Protein AF-E1ZIZ9-F1 (afdb_monomer_lite)

Foldseek 3Di:
DVLLLVLLVVVLVCQVVVHDDDPVVSCVNSVDDPVVNVVSSLVVCVVVVSQRQCALQNVCVVLVNNVCSVLLVVLLVQLLVQVLVPDDPVCSVVDDSSQCLLSLLSSVLSCVVVVRDDDPCVSCVSSVHDPVSNVVSNVSSCVRPCVSRVDPPPPPPPDDD

Organism: Chlorella variabilis (NCBI:txid554065)

InterPro domains:
  IPR008721 ORC6, first cyclin-like domain [PF05460] (2-51)
  IPR020529 Origin recognition complex, subunit 6, metazoa/plant [PTHR13394] (1-159)
  IPR054113 ORC6, second cyclin-like domain [PF21913] (55-143)

pLDDT: mean 77.36, std 12.75, range [34.03, 90.5]

Structure (mmCIF, N/CA/C/O backbone):
data_AF-E1ZIZ9-F1
#
_entry.id   AF-E1ZIZ9-F1
#
loop_
_atom_site.group_PDB
_atom_site.id
_atom_site.type_symbol
_atom_site.label_atom_id
_atom_site.label_alt_id
_atom_site.label_comp_id
_atom_site.label_asym_id
_atom_site.label_entity_id
_atom_site.label_seq_id
_atom_site.pdbx_PDB_ins_code
_atom_site.Cartn_x
_atom_site.Cartn_y
_atom_site.Cartn_z
_atom_site.occupancy
_atom_site.B_iso_or_equiv
_atom_site.auth_seq_id
_atom_site.auth_comp_id
_atom_site.auth_asym_id
_atom_site.auth_atom_id
_atom_site.pdbx_PDB_model_num
ATOM 1 N N . GLY A 1 1 ? -5.693 9.399 27.394 1.00 54.47 1 GLY A N 1
ATOM 2 C CA . GLY A 1 1 ? -5.709 8.454 26.255 1.00 54.47 1 GLY A CA 1
ATOM 3 C C . GLY A 1 1 ? -5.065 7.109 26.563 1.00 54.47 1 GLY A C 1
ATOM 4 O O . GLY A 1 1 ? -4.632 6.443 25.634 1.00 54.47 1 GLY A O 1
ATOM 5 N N . GLU A 1 2 ? -4.985 6.683 27.828 1.00 65.19 2 GLU A N 1
ATOM 6 C CA . GLU A 1 2 ? -4.395 5.383 28.194 1.00 65.19 2 GLU A CA 1
ATOM 7 C C . GLU A 1 2 ? -5.375 4.218 28.026 1.00 65.19 2 GLU A C 1
ATOM 9 O O . GLU A 1 2 ? -4.971 3.155 27.567 1.00 65.19 2 GLU A O 1
ATOM 14 N N . LEU A 1 3 ? -6.670 4.458 28.266 1.00 71.25 3 LEU A N 1
ATOM 15 C CA . LEU A 1 3 ? -7.740 3.452 28.199 1.00 71.25 3 LEU A CA 1
ATOM 16 C C . LEU A 1 3 ? -7.805 2.705 26.854 1.00 71.25 3 LEU A C 1
ATOM 18 O O . LEU A 1 3 ? -8.070 1.510 26.811 1.00 71.25 3 LEU A O 1
ATOM 22 N N . CYS A 1 4 ? -7.490 3.384 25.748 1.00 82.06 4 CYS A N 1
ATOM 23 C CA . CYS A 1 4 ? -7.562 2.794 24.412 1.00 82.06 4 CYS A CA 1
ATOM 24 C C . CYS A 1 4 ? -6.291 2.060 23.959 1.00 82.06 4 CYS A C 1
ATOM 26 O O . CYS A 1 4 ? -6.342 1.329 22.970 1.00 82.06 4 CYS A O 1
ATOM 28 N N . LYS A 1 5 ? -5.161 2.219 24.668 1.00 84.19 5 LYS A N 1
ATOM 29 C CA . LYS A 1 5 ? -3.885 1.603 24.266 1.00 84.19 5 LYS A CA 1
ATOM 30 C C . LYS A 1 5 ? -3.943 0.081 24.368 1.00 84.19 5 LYS A C 1
ATOM 32 O O . LYS A 1 5 ? -3.478 -0.587 23.457 1.00 84.19 5 LYS A O 1
ATOM 37 N N . GLY A 1 6 ? -4.562 -0.460 25.422 1.00 88.25 6 GLY A N 1
ATOM 38 C CA . GLY A 1 6 ? -4.722 -1.909 25.595 1.00 88.25 6 GLY A CA 1
ATOM 39 C C . GLY A 1 6 ? -5.535 -2.544 24.465 1.00 88.25 6 GLY A C 1
ATOM 40 O O . GLY A 1 6 ? -5.074 -3.482 23.820 1.00 88.25 6 GLY A O 1
ATOM 41 N N . ALA A 1 7 ? -6.698 -1.963 24.156 1.00 89.38 7 ALA A N 1
ATOM 42 C CA . ALA A 1 7 ? -7.553 -2.411 23.057 1.00 89.38 7 ALA A CA 1
ATOM 43 C C . ALA A 1 7 ? -6.867 -2.274 21.684 1.00 89.38 7 ALA A C 1
ATOM 45 O O . ALA A 1 7 ? -6.987 -3.159 20.841 1.00 89.38 7 ALA A O 1
ATOM 46 N N . ALA A 1 8 ? -6.121 -1.190 21.452 1.00 87.88 8 ALA A N 1
ATOM 47 C CA . ALA A 1 8 ? -5.348 -1.012 20.224 1.00 87.88 8 ALA A CA 1
ATOM 48 C C . ALA A 1 8 ? -4.202 -2.033 20.107 1.00 87.88 8 ALA A C 1
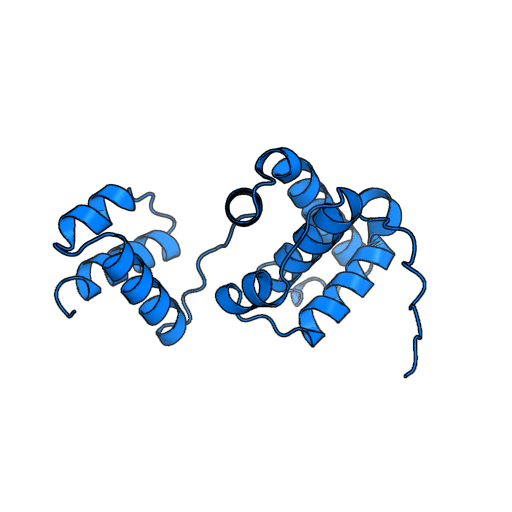ATOM 50 O O . ALA A 1 8 ? -4.032 -2.631 19.050 1.00 87.88 8 ALA A O 1
ATOM 51 N N . CYS A 1 9 ? -3.443 -2.287 21.177 1.00 89.75 9 CYS A N 1
ATOM 52 C CA . CYS A 1 9 ? -2.379 -3.295 21.180 1.00 89.75 9 CYS A CA 1
ATOM 53 C C . CYS A 1 9 ? -2.922 -4.709 20.934 1.00 89.75 9 CYS A C 1
ATOM 55 O O . CYS A 1 9 ? -2.321 -5.457 20.167 1.00 89.75 9 CYS A O 1
ATOM 57 N N . MET A 1 10 ? -4.064 -5.060 21.534 1.00 90.50 10 MET A N 1
ATOM 58 C CA . MET A 1 10 ? -4.737 -6.338 21.285 1.00 90.50 10 MET A CA 1
ATOM 59 C C . MET A 1 10 ? -5.120 -6.484 19.809 1.00 90.50 10 MET A C 1
ATOM 61 O O . MET A 1 10 ? -4.799 -7.497 19.195 1.00 90.50 10 MET A O 1
ATOM 65 N N . GLU A 1 11 ? -5.750 -5.463 19.217 1.00 87.44 11 GLU A N 1
ATOM 66 C CA . GLU A 1 11 ? -6.104 -5.491 17.795 1.00 87.44 11 GLU A CA 1
ATOM 67 C C . GLU A 1 11 ? -4.858 -5.647 16.910 1.00 87.44 11 GLU A C 1
ATOM 69 O O . GLU A 1 11 ? -4.853 -6.462 15.990 1.00 87.44 11 GLU A O 1
ATOM 74 N N . LEU A 1 12 ? -3.775 -4.922 17.205 1.00 86.56 12 LEU A N 1
ATOM 75 C CA . LEU A 1 12 ? -2.513 -5.045 16.470 1.00 86.56 12 LEU A CA 1
ATOM 76 C C . LEU A 1 12 ? -1.878 -6.434 16.607 1.00 86.56 12 LEU A C 1
ATOM 78 O O . LEU A 1 12 ? -1.337 -6.956 15.629 1.00 86.56 12 LEU A O 1
ATOM 82 N N . ALA A 1 13 ? -1.983 -7.060 17.779 1.00 87.88 13 ALA A N 1
ATOM 83 C CA . ALA A 1 13 ? -1.555 -8.438 17.979 1.00 87.88 13 ALA A CA 1
ATOM 84 C C . ALA A 1 13 ? -2.398 -9.407 17.135 1.00 87.88 13 ALA A C 1
ATOM 86 O O . ALA A 1 13 ? -1.831 -10.213 16.400 1.00 87.88 13 ALA A O 1
ATOM 87 N N . CYS A 1 14 ? -3.731 -9.278 17.146 1.00 85.94 14 CYS A N 1
ATOM 88 C CA . CYS A 1 14 ? -4.624 -10.080 16.302 1.00 85.94 14 CYS A CA 1
ATOM 89 C C . CYS A 1 14 ? -4.284 -9.930 14.813 1.00 85.94 14 CYS A C 1
ATOM 91 O O . CYS A 1 14 ? -4.155 -10.930 14.109 1.00 85.94 14 CYS A O 1
ATOM 93 N N . MET A 1 15 ? -4.046 -8.699 14.349 1.00 80.25 15 MET A N 1
ATOM 94 C CA . MET A 1 15 ? -3.624 -8.425 12.971 1.00 80.25 15 MET A CA 1
ATOM 95 C C . MET A 1 15 ? -2.300 -9.114 12.615 1.00 80.25 15 MET A C 1
ATOM 97 O O . MET A 1 15 ? -2.157 -9.637 11.510 1.00 80.25 15 MET A O 1
ATOM 101 N N . THR A 1 16 ? -1.341 -9.128 13.541 1.00 77.56 16 THR A N 1
ATOM 102 C CA . THR A 1 16 ? -0.022 -9.748 13.338 1.00 77.56 16 THR A CA 1
ATOM 103 C C . THR A 1 16 ? -0.116 -11.275 13.324 1.00 77.56 16 THR A C 1
ATOM 105 O O . THR A 1 16 ? 0.547 -11.930 12.525 1.00 77.56 16 THR A O 1
ATOM 108 N N . LEU A 1 17 ? -0.993 -11.837 14.159 1.00 80.56 17 LEU A N 1
ATOM 109 C CA . LEU A 1 17 ? -1.259 -13.273 14.270 1.00 80.56 17 LEU A CA 1
ATOM 110 C C . LEU A 1 17 ? -2.247 -13.799 13.211 1.00 80.56 17 LEU A C 1
ATOM 112 O O . LEU A 1 17 ? -2.500 -14.998 13.157 1.00 80.56 17 LEU A O 1
ATOM 116 N N . GLY A 1 18 ? -2.813 -12.926 12.371 1.00 72.81 18 GLY A N 1
ATOM 117 C CA . GLY A 1 18 ? -3.796 -13.305 11.350 1.00 72.81 18 GLY A CA 1
ATOM 118 C C . GLY A 1 18 ? -5.163 -13.711 11.912 1.00 72.81 18 GLY A C 1
ATOM 119 O O . GLY A 1 18 ? -5.930 -14.382 11.226 1.00 72.81 18 GLY A O 1
ATOM 120 N N . VAL A 1 19 ? -5.475 -13.309 13.145 1.00 81.38 19 VAL A N 1
ATOM 121 C CA . VAL A 1 19 ? -6.757 -13.574 13.802 1.00 81.38 19 VAL A CA 1
ATOM 122 C C . VAL A 1 19 ? -7.754 -12.489 13.406 1.00 81.38 19 VAL A C 1
ATOM 124 O O . VAL A 1 19 ? -7.486 -11.297 13.568 1.00 81.38 19 VAL A O 1
ATOM 127 N N . ALA A 1 20 ? -8.912 -12.899 12.889 1.00 75.62 20 ALA A N 1
ATOM 128 C CA . ALA A 1 20 ? -9.985 -11.974 12.548 1.00 75.62 20 ALA A CA 1
ATOM 129 C C . ALA A 1 20 ? -10.542 -11.312 13.816 1.00 75.62 20 ALA A C 1
ATOM 131 O O . ALA A 1 20 ? -10.896 -11.995 14.776 1.00 75.62 20 ALA A O 1
ATOM 132 N N . VAL A 1 21 ? -10.636 -9.982 13.807 1.00 83.06 21 VAL A N 1
ATOM 133 C CA . VAL A 1 21 ? -11.215 -9.204 14.905 1.00 83.06 21 VAL A CA 1
ATOM 134 C C . VAL A 1 21 ? -12.106 -8.104 14.334 1.00 83.06 21 VAL A C 1
ATOM 136 O O . VAL A 1 21 ? -11.784 -7.506 13.305 1.00 83.06 21 VAL A O 1
ATOM 139 N N . ASP A 1 22 ? -13.237 -7.845 14.986 1.00 84.69 22 ASP A N 1
ATOM 140 C CA . ASP A 1 22 ? -14.136 -6.758 14.605 1.00 84.69 22 ASP A CA 1
ATOM 141 C C . ASP A 1 22 ? -13.602 -5.429 15.157 1.00 84.69 22 ASP A C 1
ATOM 143 O O . ASP A 1 22 ? -13.783 -5.093 16.330 1.00 84.69 22 ASP A O 1
ATOM 147 N N . ALA A 1 23 ? -12.938 -4.663 14.292 1.00 79.38 23 ALA A N 1
ATOM 148 C CA . ALA A 1 23 ? -12.342 -3.376 14.637 1.00 79.38 23 ALA A CA 1
ATOM 149 C C . ALA A 1 23 ? -13.355 -2.370 15.220 1.00 79.38 23 ALA A C 1
ATOM 151 O O . ALA A 1 23 ? -12.987 -1.556 16.068 1.00 79.38 23 ALA A O 1
ATOM 152 N N . ALA A 1 24 ? -14.627 -2.420 14.804 1.00 80.19 24 ALA A N 1
ATOM 153 C CA . ALA A 1 24 ? -15.659 -1.516 15.306 1.00 80.19 24 ALA A CA 1
ATOM 154 C C . ALA A 1 24 ? -16.069 -1.888 16.737 1.00 80.19 24 ALA A C 1
ATOM 156 O O . ALA A 1 24 ? -16.228 -1.012 17.591 1.00 80.19 24 ALA A O 1
ATOM 157 N N . GLN A 1 25 ? -16.169 -3.187 17.034 1.00 86.12 25 GLN A N 1
ATOM 158 C CA . GLN A 1 25 ? -16.409 -3.652 18.400 1.00 86.12 25 GLN A CA 1
ATOM 159 C C . GLN A 1 25 ? -15.225 -3.357 19.322 1.00 86.12 25 GLN A C 1
ATOM 161 O O . GLN A 1 25 ? -15.431 -2.851 20.424 1.00 86.12 25 GLN A O 1
ATOM 166 N N . VAL A 1 26 ? -13.987 -3.591 18.876 1.00 85.94 26 VAL A N 1
ATOM 167 C CA . VAL A 1 26 ? -12.796 -3.287 19.688 1.00 85.94 26 VAL A CA 1
ATOM 168 C C . VAL A 1 26 ? -12.688 -1.783 19.964 1.00 85.94 26 VAL A C 1
ATOM 170 O O . VAL A 1 26 ? -12.436 -1.380 21.103 1.00 85.94 26 VAL A O 1
ATOM 173 N N . ALA A 1 27 ? -12.955 -0.939 18.961 1.00 85.06 27 ALA A N 1
ATOM 174 C CA . ALA A 1 27 ? -13.027 0.507 19.149 1.00 85.06 27 ALA A CA 1
ATOM 175 C C . ALA A 1 27 ? -14.115 0.889 20.166 1.00 85.06 27 ALA A C 1
ATOM 177 O O . ALA A 1 27 ? -13.864 1.702 21.054 1.00 85.06 27 ALA A O 1
ATOM 178 N N . ARG A 1 28 ? -15.291 0.255 20.114 1.00 86.88 28 ARG A N 1
ATOM 179 C CA . ARG A 1 28 ? -16.371 0.478 21.086 1.00 86.88 28 ARG A CA 1
ATOM 180 C C . ARG A 1 28 ? -15.981 0.055 22.510 1.00 86.88 28 ARG A C 1
ATOM 182 O O . ARG A 1 28 ? -16.289 0.780 23.453 1.00 86.88 28 ARG A O 1
ATOM 189 N N . PHE A 1 29 ? -15.266 -1.059 22.679 1.00 85.19 29 PHE A N 1
ATOM 190 C CA . PHE A 1 29 ? -14.785 -1.521 23.991 1.00 85.19 29 PHE A CA 1
ATOM 191 C C . PHE A 1 29 ? -13.653 -0.669 24.571 1.00 85.19 29 PHE A C 1
ATOM 193 O O . PHE A 1 29 ? -13.430 -0.681 25.777 1.00 85.19 29 PHE A O 1
ATOM 200 N N . SER A 1 30 ? -12.961 0.111 23.739 1.00 86.44 30 SER A N 1
ATOM 201 C CA . SER A 1 30 ? -11.888 1.004 24.187 1.00 86.44 30 SER A CA 1
ATOM 202 C C . SER A 1 30 ? -12.371 2.215 25.002 1.00 86.44 30 SER A C 1
ATOM 204 O O . SER A 1 30 ? -11.550 2.930 25.582 1.00 86.44 30 SER A O 1
ATOM 206 N N . GLY A 1 31 ? -13.686 2.473 25.022 1.00 84.50 31 GLY A N 1
ATOM 207 C CA . GLY A 1 31 ? -14.300 3.572 25.772 1.00 84.50 31 GLY A CA 1
ATOM 208 C C . GLY A 1 31 ? -13.988 4.970 25.226 1.00 84.50 31 GLY A C 1
ATOM 209 O O . GLY A 1 31 ? -14.295 5.963 25.882 1.00 84.50 31 GLY A O 1
ATOM 210 N N . VAL A 1 32 ? -13.375 5.073 24.042 1.00 86.81 32 VAL A N 1
ATOM 211 C CA . VAL A 1 32 ? -13.091 6.349 23.371 1.00 86.81 32 VAL A CA 1
ATOM 212 C C . VAL A 1 32 ? -13.801 6.424 22.022 1.00 86.81 32 VAL A C 1
ATOM 214 O O . VAL A 1 32 ? -14.133 5.408 21.419 1.00 86.81 32 VAL A O 1
ATOM 217 N N . GLY A 1 33 ? -14.017 7.640 21.514 1.00 84.50 33 GLY A N 1
ATOM 218 C CA . GLY A 1 33 ? -14.581 7.824 20.175 1.00 84.50 33 GLY A CA 1
ATOM 219 C C . GLY A 1 33 ? -13.687 7.222 19.083 1.00 84.50 33 GLY A C 1
ATOM 220 O O . GLY A 1 33 ? -12.458 7.277 19.182 1.00 84.50 33 GLY A O 1
ATOM 221 N N . GLU A 1 34 ? -14.290 6.714 18.003 1.00 82.38 34 GLU A N 1
ATOM 222 C CA . GLU A 1 34 ? -13.586 6.019 16.909 1.00 82.38 34 GLU A CA 1
ATOM 223 C C . GLU A 1 34 ? -12.387 6.794 16.355 1.00 82.38 34 GLU A C 1
ATOM 225 O O . GLU A 1 34 ? -11.343 6.217 16.051 1.00 82.38 34 GLU A O 1
ATOM 230 N N . ARG A 1 35 ? -12.513 8.121 16.233 1.00 81.00 35 ARG A N 1
ATOM 231 C CA . ARG A 1 35 ? -11.432 8.981 15.738 1.00 81.00 35 ARG A CA 1
ATOM 232 C C . ARG A 1 35 ? -10.227 8.982 16.680 1.00 81.00 35 ARG A C 1
ATOM 234 O O . ARG A 1 35 ? -9.090 8.934 16.218 1.00 81.00 35 ARG A O 1
ATOM 241 N N . VAL A 1 36 ? -10.468 9.012 17.990 1.00 86.31 36 VAL A N 1
ATOM 242 C CA . VAL A 1 36 ? -9.413 8.958 19.013 1.00 86.31 36 VAL A CA 1
ATOM 243 C C . VAL A 1 36 ? -8.759 7.579 19.011 1.00 86.31 36 VAL A C 1
ATOM 245 O O . VAL A 1 36 ? -7.533 7.492 19.012 1.00 86.31 36 VAL A O 1
ATOM 248 N N . TYR A 1 37 ? -9.567 6.518 18.919 1.00 88.00 37 TYR A N 1
ATOM 249 C CA . TYR A 1 37 ? -9.085 5.142 18.819 1.00 88.00 37 TYR A CA 1
ATOM 250 C C . TYR A 1 37 ? -8.176 4.943 17.600 1.00 88.00 37 TYR A C 1
ATOM 252 O O . TYR A 1 37 ? -7.042 4.482 17.731 1.00 88.00 37 TYR A O 1
ATOM 260 N N . ARG A 1 38 ? -8.633 5.373 16.416 1.00 83.06 38 ARG A N 1
ATOM 261 C CA . ARG A 1 38 ? -7.883 5.265 15.158 1.00 83.06 38 ARG A CA 1
ATOM 262 C C . ARG A 1 38 ? -6.542 5.993 15.227 1.00 83.06 38 ARG A C 1
ATOM 264 O O . ARG A 1 38 ? -5.532 5.437 14.809 1.00 83.06 38 ARG A O 1
ATOM 271 N N . ASN A 1 39 ? -6.520 7.200 15.792 1.00 83.94 39 ASN A N 1
ATOM 272 C CA . ASN A 1 39 ? -5.288 7.973 15.949 1.00 83.94 39 ASN A CA 1
ATOM 273 C C . ASN A 1 39 ? -4.308 7.300 16.925 1.00 83.94 39 ASN A C 1
ATOM 275 O O . ASN A 1 39 ? -3.115 7.226 16.638 1.00 83.94 39 ASN A O 1
ATOM 279 N N . ALA A 1 40 ? -4.801 6.776 18.053 1.00 86.19 40 ALA A N 1
ATOM 280 C CA . ALA A 1 40 ? -3.975 6.064 19.028 1.00 86.19 40 ALA A CA 1
ATOM 281 C C . ALA A 1 40 ? -3.392 4.766 18.448 1.00 86.19 40 ALA A C 1
ATOM 283 O O . ALA A 1 40 ? -2.198 4.508 18.595 1.00 86.19 40 ALA A O 1
ATOM 284 N N . LYS A 1 41 ? -4.207 3.986 17.730 1.00 85.12 41 LYS A N 1
ATOM 285 C CA . LYS A 1 41 ? -3.769 2.780 17.018 1.00 85.12 41 LYS A CA 1
ATOM 286 C C . LYS A 1 41 ? -2.719 3.102 15.956 1.00 85.12 41 LYS A C 1
ATOM 288 O O . LYS A 1 41 ? -1.693 2.435 15.922 1.00 85.12 41 LYS A O 1
ATOM 293 N N . ALA A 1 42 ? -2.930 4.134 15.138 1.00 80.88 42 ALA A N 1
ATOM 294 C CA . ALA A 1 42 ? -1.963 4.554 14.122 1.00 80.88 42 ALA A CA 1
ATOM 295 C C . ALA A 1 42 ? -0.626 5.001 14.743 1.00 80.88 42 ALA A C 1
ATOM 297 O O . ALA A 1 42 ? 0.444 4.653 14.243 1.00 80.88 42 ALA A O 1
ATOM 298 N N . ALA A 1 43 ? -0.670 5.719 15.871 1.00 83.06 43 ALA A N 1
ATOM 299 C CA . ALA A 1 43 ? 0.533 6.079 16.617 1.00 83.06 43 ALA A CA 1
ATOM 300 C C . ALA A 1 43 ? 1.267 4.835 17.147 1.00 83.06 43 ALA A C 1
ATOM 302 O O . ALA A 1 43 ? 2.480 4.730 16.985 1.00 83.06 43 ALA A O 1
ATOM 303 N N . LEU A 1 44 ? 0.539 3.868 17.716 1.00 86.56 44 LEU A N 1
ATOM 304 C CA . LEU A 1 44 ? 1.109 2.602 18.189 1.00 86.56 44 LEU A CA 1
ATOM 305 C C . LEU A 1 44 ? 1.689 1.765 17.044 1.00 86.56 44 LEU A C 1
ATOM 307 O O . LEU A 1 44 ? 2.783 1.238 17.191 1.00 86.56 44 LEU A O 1
ATOM 311 N N . GLN A 1 45 ? 1.026 1.699 15.889 1.00 81.88 45 GLN A N 1
ATOM 312 C CA . GLN A 1 45 ? 1.557 1.050 14.685 1.00 81.88 45 GLN A CA 1
ATOM 313 C C . GLN A 1 45 ? 2.897 1.643 14.269 1.00 81.88 45 GLN A C 1
ATOM 315 O O . GLN A 1 45 ? 3.845 0.906 14.012 1.00 81.88 45 GLN A O 1
ATOM 320 N N . LYS A 1 46 ? 2.987 2.977 14.254 1.00 78.25 46 LYS A N 1
ATOM 321 C CA . LYS A 1 46 ? 4.214 3.686 13.893 1.00 78.25 46 LYS A CA 1
ATOM 322 C C . LYS A 1 46 ? 5.337 3.439 14.902 1.00 78.25 46 LYS A C 1
ATOM 324 O O . LYS A 1 46 ? 6.461 3.184 14.491 1.00 78.25 46 LYS A O 1
ATOM 329 N N . VAL A 1 47 ? 5.036 3.495 16.203 1.00 82.81 47 VAL A N 1
ATOM 330 C CA . VAL A 1 47 ? 6.025 3.272 17.276 1.00 82.81 47 VAL A CA 1
ATOM 331 C C . VAL A 1 47 ? 6.502 1.820 17.314 1.00 82.81 47 VAL A C 1
ATOM 333 O O . VAL A 1 47 ? 7.688 1.574 17.493 1.00 82.81 47 VAL A O 1
ATOM 336 N N . LEU A 1 48 ? 5.594 0.862 17.129 1.00 83.19 48 LEU A N 1
ATOM 337 C CA . LEU A 1 48 ? 5.895 -0.570 17.191 1.00 83.19 48 LEU A CA 1
ATOM 338 C C . LEU A 1 48 ? 6.422 -1.135 15.862 1.00 83.19 48 LEU A C 1
ATOM 340 O O . LEU A 1 48 ? 6.759 -2.313 15.797 1.00 83.19 48 LEU A O 1
ATOM 344 N N . GLY A 1 49 ? 6.438 -0.342 14.785 1.00 73.25 49 GLY A N 1
ATOM 345 C CA . GLY A 1 49 ? 6.762 -0.829 13.440 1.00 73.25 49 GLY A CA 1
ATOM 346 C C . GLY A 1 49 ? 5.760 -1.861 12.901 1.00 73.25 49 GLY A C 1
ATOM 347 O O . GLY A 1 49 ? 6.057 -2.567 11.938 1.00 73.25 49 GLY A O 1
ATOM 348 N N . VAL A 1 50 ? 4.569 -1.960 13.504 1.00 74.56 50 VAL A N 1
ATOM 349 C CA . VAL A 1 50 ? 3.512 -2.881 13.074 1.00 74.56 50 VAL A CA 1
ATOM 350 C C . VAL A 1 50 ? 2.819 -2.261 11.872 1.00 74.56 50 VAL A C 1
ATOM 352 O O . VAL A 1 50 ? 1.875 -1.476 11.992 1.00 74.56 50 VAL A O 1
ATOM 355 N N . THR A 1 51 ? 3.306 -2.607 10.686 1.00 61.44 51 THR A N 1
ATOM 356 C CA . THR A 1 51 ? 2.654 -2.235 9.435 1.00 61.44 51 THR A CA 1
ATOM 357 C C . THR A 1 51 ? 1.388 -3.068 9.286 1.00 61.44 51 THR A C 1
ATOM 359 O O . THR A 1 51 ? 1.412 -4.290 9.136 1.00 61.44 51 THR A O 1
ATOM 362 N N . SER A 1 52 ? 0.235 -2.402 9.361 1.00 60.78 52 SER A N 1
ATOM 363 C CA . SER A 1 52 ? -0.999 -3.017 8.885 1.00 60.78 52 SER A CA 1
ATOM 364 C C . SER A 1 52 ? -0.804 -3.351 7.412 1.00 60.78 52 SER A C 1
ATOM 366 O O . SER A 1 52 ? -0.286 -2.530 6.655 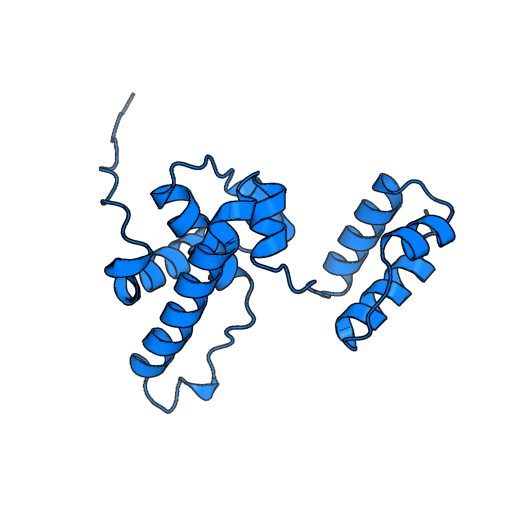1.00 60.78 52 SER A O 1
ATOM 368 N N . LYS A 1 53 ? -1.176 -4.566 6.999 1.00 59.75 53 LYS A N 1
ATOM 369 C CA . LYS A 1 53 ? -1.189 -4.936 5.582 1.00 59.75 53 LYS A CA 1
ATOM 370 C C . LYS A 1 53 ? -2.254 -4.083 4.898 1.00 59.75 53 LYS A C 1
ATOM 372 O O . LYS A 1 53 ? -3.388 -4.526 4.769 1.00 59.75 53 LYS A O 1
ATOM 377 N N . THR A 1 54 ? -1.907 -2.857 4.506 1.00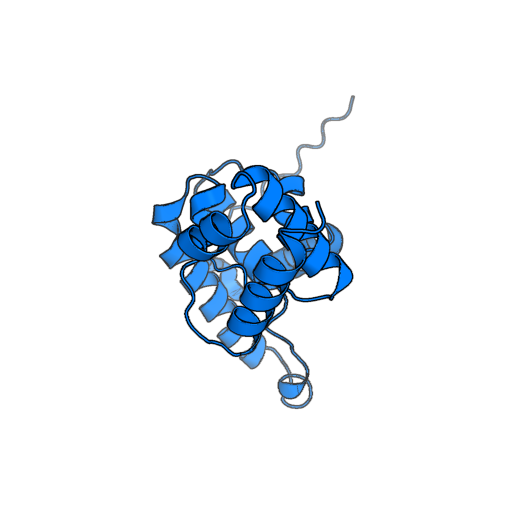 67.38 54 THR A N 1
ATOM 378 C CA . THR A 1 54 ? -2.789 -2.004 3.718 1.00 67.38 54 THR A CA 1
ATOM 379 C C . THR A 1 54 ? -3.136 -2.784 2.466 1.00 67.38 54 THR A C 1
ATOM 381 O O . THR A 1 54 ? -2.259 -3.211 1.717 1.00 67.38 54 THR A O 1
ATOM 384 N N . THR A 1 55 ? -4.418 -3.050 2.277 1.00 75.19 55 THR A N 1
ATOM 385 C CA . THR A 1 55 ? -4.894 -3.806 1.125 1.00 75.19 55 THR A CA 1
ATOM 386 C C . THR A 1 55 ? -5.169 -2.864 -0.042 1.00 75.19 55 THR A C 1
ATOM 388 O O . THR A 1 55 ? -5.474 -1.683 0.136 1.00 75.19 55 THR A O 1
ATOM 391 N N . ALA A 1 56 ? -5.125 -3.390 -1.271 1.00 79.75 56 ALA A N 1
ATOM 392 C CA . ALA A 1 56 ? -5.555 -2.638 -2.455 1.00 79.75 56 ALA A CA 1
ATOM 393 C C . ALA A 1 56 ? -6.970 -2.060 -2.283 1.00 79.75 56 ALA A C 1
ATOM 395 O O . ALA A 1 56 ? -7.250 -0.963 -2.760 1.00 79.75 56 ALA A O 1
ATOM 396 N N . ARG A 1 57 ? -7.838 -2.780 -1.559 1.00 77.00 57 ARG A N 1
ATOM 397 C CA . ARG A 1 57 ? -9.211 -2.373 -1.263 1.00 77.00 57 ARG A CA 1
ATOM 398 C C . ARG A 1 57 ? -9.269 -1.125 -0.401 1.00 77.00 57 ARG A C 1
ATOM 400 O O . ARG A 1 57 ? -9.999 -0.206 -0.746 1.00 77.00 57 ARG A O 1
ATOM 407 N N . GLU A 1 58 ? -8.507 -1.080 0.687 1.00 77.19 58 GLU A N 1
ATOM 408 C CA . GLU A 1 58 ? -8.497 0.070 1.596 1.00 77.19 58 GLU A CA 1
ATOM 409 C C . GLU A 1 58 ? -8.022 1.334 0.890 1.00 77.19 58 GLU A C 1
ATOM 411 O O . GLU A 1 58 ? -8.685 2.361 1.006 1.00 77.19 58 GLU A O 1
ATOM 416 N N . LEU A 1 59 ? -6.958 1.249 0.083 1.00 81.19 59 LEU A N 1
ATOM 417 C CA . LEU A 1 59 ? -6.523 2.381 -0.741 1.00 81.19 59 LEU A CA 1
ATOM 418 C C . LEU A 1 59 ? -7.622 2.801 -1.719 1.00 81.19 59 LEU A C 1
ATOM 420 O O . LEU A 1 59 ? -7.967 3.976 -1.809 1.00 81.19 59 LEU A O 1
ATOM 424 N N . CYS A 1 60 ? -8.237 1.845 -2.413 1.00 81.69 60 CYS A N 1
ATOM 425 C CA . CYS A 1 60 ? -9.303 2.165 -3.353 1.00 81.69 60 CYS A CA 1
ATOM 426 C C . CYS A 1 60 ? -10.520 2.805 -2.667 1.00 81.69 60 CYS A C 1
ATOM 428 O O . CYS A 1 60 ? -11.109 3.727 -3.216 1.00 81.69 60 CYS A O 1
ATOM 430 N N . VAL A 1 61 ? -10.889 2.382 -1.458 1.00 81.94 61 VAL A N 1
ATOM 431 C CA . VAL A 1 61 ? -11.981 3.004 -0.693 1.00 81.94 61 VAL A CA 1
ATOM 432 C C . VAL A 1 61 ? -11.594 4.407 -0.217 1.00 81.94 61 VAL A C 1
ATOM 434 O O . VAL A 1 61 ? -12.380 5.335 -0.386 1.00 81.94 61 VAL A O 1
ATOM 437 N N . GLN A 1 62 ? -10.380 4.591 0.312 1.00 78.81 62 GLN A N 1
ATOM 438 C CA . GLN A 1 62 ? -9.894 5.886 0.808 1.00 78.81 62 GLN A CA 1
ATOM 439 C C . GLN A 1 62 ? -9.868 6.974 -0.271 1.00 78.81 62 GLN A C 1
ATOM 441 O O . GLN A 1 62 ? -10.155 8.133 0.017 1.00 78.81 62 GLN A O 1
ATOM 446 N N . PHE A 1 63 ? -9.552 6.598 -1.509 1.00 81.00 63 PHE A N 1
ATOM 447 C CA . PHE A 1 63 ? -9.493 7.511 -2.652 1.00 81.00 63 PHE A CA 1
ATOM 448 C C . PHE A 1 63 ? -10.768 7.495 -3.515 1.00 81.00 63 PHE A C 1
ATOM 450 O O . PHE A 1 63 ? -10.780 8.073 -4.600 1.00 81.00 63 PHE A O 1
ATOM 457 N N . GLY A 1 64 ? -11.845 6.840 -3.061 1.00 77.88 64 GLY A N 1
ATOM 458 C CA . GLY A 1 64 ? -13.139 6.839 -3.755 1.00 77.88 64 GLY A CA 1
ATOM 459 C C . GLY A 1 64 ? -13.171 6.044 -5.068 1.00 77.88 64 GLY A C 1
ATOM 460 O O . GLY A 1 64 ? -14.034 6.270 -5.909 1.00 77.88 64 GLY A O 1
ATOM 461 N N . CYS A 1 65 ? -12.247 5.104 -5.262 1.00 81.31 65 CYS A N 1
ATOM 462 C CA . CYS A 1 65 ? -12.085 4.288 -6.465 1.00 81.31 65 CYS A CA 1
ATOM 463 C C . CYS A 1 65 ? -12.210 2.773 -6.206 1.00 81.31 65 CYS A C 1
ATOM 465 O O . CYS A 1 65 ? -11.541 1.965 -6.852 1.00 81.31 65 CYS A O 1
ATOM 467 N N . ALA A 1 66 ? -13.102 2.368 -5.292 1.00 79.50 66 ALA A N 1
ATOM 468 C CA . ALA A 1 66 ? -13.343 0.967 -4.915 1.00 79.50 66 ALA A CA 1
ATOM 469 C C . ALA A 1 66 ? -13.556 0.021 -6.119 1.00 79.50 66 ALA A C 1
ATOM 471 O O . ALA A 1 66 ? -13.062 -1.102 -6.110 1.00 79.50 66 ALA A O 1
ATOM 472 N N . GLY A 1 67 ? -14.203 0.489 -7.194 1.00 78.88 67 GLY A N 1
ATOM 473 C CA . GLY A 1 67 ? -14.425 -0.289 -8.422 1.00 78.88 67 GLY A CA 1
ATOM 474 C C . GLY A 1 67 ? -13.168 -0.584 -9.258 1.00 78.88 67 GLY A C 1
ATOM 475 O O . GLY A 1 67 ? -13.246 -1.291 -10.260 1.00 78.88 67 GLY A O 1
ATOM 476 N N . HIS A 1 68 ? -12.002 -0.047 -8.892 1.00 81.62 68 HIS A N 1
ATOM 477 C CA . HIS A 1 68 ? -10.729 -0.272 -9.594 1.00 81.62 68 HIS A CA 1
ATOM 478 C C . HIS A 1 68 ? -9.772 -1.189 -8.833 1.00 81.62 68 HIS A C 1
ATOM 480 O O . HIS A 1 68 ? -8.694 -1.514 -9.331 1.00 81.62 68 HIS A O 1
ATOM 486 N N . GLU A 1 69 ? -10.186 -1.671 -7.667 1.00 83.75 69 GLU A N 1
ATOM 487 C CA . GLU A 1 69 ? -9.444 -2.628 -6.857 1.00 83.75 69 GLU A CA 1
ATOM 488 C C . GLU A 1 69 ? -9.011 -3.895 -7.636 1.00 83.75 69 GLU A C 1
ATOM 490 O O . GLU A 1 69 ? -7.840 -4.277 -7.510 1.00 83.75 69 GLU A O 1
ATOM 495 N N . PRO A 1 70 ? -9.843 -4.515 -8.506 1.00 84.00 70 PRO A N 1
ATOM 496 C CA . PRO A 1 70 ? -9.406 -5.651 -9.320 1.00 84.00 70 PRO A CA 1
ATOM 497 C C . PRO A 1 70 ? -8.245 -5.302 -10.258 1.00 84.00 70 PRO A C 1
ATOM 499 O O . PRO A 1 70 ? -7.321 -6.097 -10.418 1.00 84.00 70 PRO A O 1
ATOM 502 N N . ALA A 1 71 ? -8.250 -4.094 -10.831 1.00 85.44 71 ALA A N 1
ATOM 503 C CA . ALA A 1 71 ? -7.188 -3.632 -11.721 1.00 85.44 71 ALA A CA 1
ATOM 504 C C . ALA A 1 71 ? -5.877 -3.385 -10.960 1.00 85.44 71 ALA A C 1
ATOM 506 O O . ALA A 1 71 ? -4.809 -3.750 -11.446 1.00 85.44 71 ALA A O 1
ATOM 507 N N . VAL A 1 72 ? -5.952 -2.827 -9.746 1.00 86.56 72 VAL A N 1
ATOM 508 C CA . VAL A 1 72 ? -4.783 -2.636 -8.871 1.00 86.56 72 VAL A CA 1
ATOM 509 C C . VAL A 1 72 ? -4.177 -3.980 -8.471 1.00 86.56 72 VAL A C 1
ATOM 511 O O . VAL A 1 72 ? -2.961 -4.156 -8.547 1.00 86.56 72 VAL A O 1
ATOM 514 N N . ARG A 1 73 ? -5.011 -4.958 -8.098 1.00 86.12 73 ARG A N 1
ATOM 515 C CA . ARG A 1 73 ? -4.540 -6.314 -7.789 1.00 86.12 73 ARG A CA 1
ATOM 516 C C . ARG A 1 73 ? -3.920 -7.011 -8.990 1.00 86.12 73 ARG A C 1
ATOM 518 O O . ARG A 1 73 ? -2.865 -7.617 -8.832 1.00 86.12 73 ARG A O 1
ATOM 525 N N . ALA A 1 74 ? -4.542 -6.914 -10.164 1.00 85.81 74 ALA A N 1
ATOM 526 C CA . ALA A 1 74 ? -4.011 -7.503 -11.388 1.00 85.81 74 ALA A CA 1
ATOM 527 C C . ALA A 1 74 ? -2.644 -6.903 -11.752 1.00 85.81 74 ALA A C 1
ATOM 529 O O . ALA A 1 74 ? -1.707 -7.648 -12.026 1.00 85.81 74 ALA A O 1
ATOM 530 N N . ALA A 1 75 ? -2.499 -5.575 -11.668 1.00 86.62 75 ALA A N 1
ATOM 531 C CA . ALA A 1 75 ? -1.227 -4.892 -11.898 1.00 86.62 75 ALA A CA 1
ATOM 532 C C . ALA A 1 75 ? -0.143 -5.342 -10.905 1.00 86.62 75 ALA A C 1
ATOM 534 O O . ALA A 1 75 ? 0.975 -5.651 -11.309 1.00 86.62 75 ALA A O 1
ATOM 535 N N . LEU A 1 76 ? -0.479 -5.440 -9.615 1.00 86.81 76 LEU A N 1
ATOM 536 C CA . LEU A 1 76 ? 0.462 -5.893 -8.593 1.00 86.81 76 LEU A CA 1
ATOM 537 C C . LEU A 1 76 ? 0.864 -7.365 -8.784 1.00 86.81 76 LEU A C 1
ATOM 539 O O . LEU A 1 76 ? 2.036 -7.699 -8.634 1.00 86.81 76 LEU A O 1
ATOM 543 N N . ALA A 1 77 ? -0.085 -8.245 -9.112 1.00 85.88 77 ALA A N 1
ATOM 544 C CA . ALA A 1 77 ? 0.180 -9.664 -9.346 1.00 85.88 77 ALA A CA 1
ATOM 545 C C . ALA A 1 77 ? 1.066 -9.878 -10.581 1.00 85.88 77 ALA A C 1
ATOM 547 O O . ALA A 1 77 ? 2.068 -10.588 -10.503 1.00 85.88 77 ALA A O 1
ATOM 548 N N . ALA A 1 78 ? 0.747 -9.204 -11.689 1.00 85.50 78 ALA A N 1
ATOM 549 C CA . ALA A 1 78 ? 1.558 -9.243 -12.900 1.00 85.50 78 ALA A CA 1
ATOM 550 C C . ALA A 1 78 ? 2.962 -8.675 -12.667 1.00 85.50 78 ALA A C 1
ATOM 552 O O . ALA A 1 78 ? 3.936 -9.248 -13.148 1.00 85.50 78 ALA A O 1
ATOM 553 N N . TYR A 1 79 ? 3.083 -7.597 -11.884 1.00 85.19 79 TYR A N 1
ATOM 554 C CA . TYR A 1 79 ? 4.387 -7.057 -11.514 1.00 85.19 79 TYR A CA 1
ATOM 555 C C . TYR A 1 79 ? 5.211 -8.074 -10.734 1.00 85.19 79 TYR A C 1
ATOM 557 O O . TYR A 1 79 ? 6.367 -8.275 -11.072 1.00 85.19 79 TYR A O 1
ATOM 565 N N . LYS A 1 80 ? 4.631 -8.759 -9.743 1.00 83.88 80 LYS A N 1
ATOM 566 C CA . LYS A 1 80 ? 5.343 -9.801 -8.987 1.00 83.88 80 LYS A CA 1
ATOM 567 C C . LYS A 1 80 ? 5.842 -10.923 -9.900 1.00 83.88 80 LYS A C 1
ATOM 569 O O . LYS A 1 80 ? 7.025 -11.241 -9.852 1.00 83.88 80 LYS A O 1
ATOM 574 N N . ASP A 1 81 ? 4.981 -11.466 -10.762 1.00 83.44 81 ASP A N 1
ATOM 575 C CA . ASP A 1 81 ? 5.355 -12.547 -11.688 1.00 83.44 81 ASP A CA 1
ATOM 576 C C . ASP A 1 81 ? 6.467 -12.108 -12.658 1.00 83.44 81 ASP A C 1
ATOM 578 O O . ASP A 1 81 ? 7.487 -12.782 -12.802 1.00 83.44 81 ASP A O 1
ATOM 582 N N . ARG A 1 82 ? 6.326 -10.927 -13.270 1.00 84.00 82 ARG A N 1
ATOM 583 C CA . ARG A 1 82 ? 7.304 -10.408 -14.239 1.00 84.00 82 ARG A CA 1
ATOM 584 C C . ARG A 1 82 ? 8.605 -9.954 -13.587 1.00 84.00 82 ARG A C 1
ATOM 586 O O . ARG A 1 82 ? 9.666 -10.161 -14.167 1.00 84.00 82 ARG A O 1
ATOM 593 N N . PHE A 1 83 ? 8.545 -9.389 -12.382 1.00 81.69 83 PHE A N 1
ATOM 594 C CA . PHE A 1 83 ? 9.727 -8.999 -11.620 1.00 81.69 83 PHE A CA 1
ATOM 595 C C . PHE A 1 83 ? 10.542 -10.241 -11.249 1.00 81.69 83 PHE A C 1
ATOM 597 O O . PHE A 1 83 ? 11.728 -10.285 -11.552 1.00 81.69 83 PHE A O 1
ATOM 604 N N . VAL A 1 84 ? 9.914 -11.306 -10.731 1.00 78.44 84 VAL A N 1
ATOM 605 C CA . VAL A 1 84 ? 10.611 -12.579 -10.454 1.00 78.44 84 VAL A CA 1
ATOM 606 C C . VAL A 1 84 ? 11.276 -13.141 -11.713 1.00 78.44 84 VAL A C 1
ATOM 608 O O . VAL A 1 84 ? 12.438 -13.535 -11.653 1.00 78.44 84 VAL A O 1
ATOM 611 N N . ARG A 1 85 ? 10.589 -13.118 -12.864 1.00 78.56 85 ARG A N 1
ATOM 612 C CA . ARG A 1 85 ? 11.162 -13.570 -14.147 1.00 78.56 85 ARG A CA 1
ATOM 613 C C . ARG A 1 85 ? 12.321 -12.707 -14.642 1.00 78.56 85 ARG A C 1
ATOM 615 O O . ARG A 1 85 ? 13.214 -13.228 -15.297 1.00 78.56 85 ARG A O 1
ATOM 622 N N . SER A 1 86 ? 12.304 -11.408 -14.349 1.00 74.38 86 SER A N 1
ATOM 623 C CA . SER A 1 86 ? 13.377 -10.487 -14.737 1.00 74.38 86 SER A CA 1
ATOM 624 C C . SER A 1 86 ? 14.612 -10.555 -13.834 1.00 74.38 86 SER A C 1
ATOM 626 O O . SER A 1 86 ? 15.662 -10.054 -14.231 1.00 74.38 86 SER A O 1
ATOM 628 N N . LEU A 1 87 ? 14.515 -11.150 -12.636 1.00 72.94 87 LEU A N 1
ATOM 629 C CA . LEU A 1 87 ? 15.641 -11.227 -11.706 1.00 72.94 87 LEU A CA 1
ATOM 630 C C . LEU A 1 87 ? 16.416 -12.550 -11.813 1.00 72.94 87 LEU A C 1
ATOM 632 O O . LEU A 1 87 ? 15.808 -13.621 -11.905 1.00 72.94 87 LEU A O 1
ATOM 636 N N . PRO A 1 88 ? 17.758 -12.505 -11.687 1.00 70.06 88 PRO A N 1
ATOM 637 C CA . PRO A 1 88 ? 18.584 -13.697 -11.521 1.00 70.06 88 PRO A CA 1
ATOM 638 C C . PRO A 1 88 ? 18.169 -14.504 -10.282 1.00 70.06 88 PRO A C 1
ATOM 640 O O . PRO A 1 88 ? 17.842 -13.927 -9.242 1.00 70.06 88 PRO A O 1
ATOM 643 N N . ALA A 1 89 ? 18.253 -15.838 -10.354 1.00 62.69 89 ALA A N 1
ATOM 644 C CA . ALA A 1 89 ? 17.819 -16.763 -9.294 1.00 62.69 89 ALA A CA 1
ATOM 645 C C . ALA A 1 89 ? 18.401 -16.450 -7.898 1.00 62.69 89 ALA A C 1
ATOM 647 O O . ALA A 1 89 ? 17.742 -16.680 -6.884 1.00 62.69 89 ALA A O 1
ATOM 648 N N . ALA A 1 90 ? 19.605 -15.869 -7.843 1.00 61.34 90 ALA A N 1
ATOM 649 C CA . ALA A 1 90 ? 20.244 -15.431 -6.604 1.00 61.34 90 ALA A CA 1
ATOM 650 C C . ALA A 1 90 ? 19.503 -14.267 -5.917 1.00 61.34 90 ALA A C 1
ATOM 652 O O . ALA A 1 90 ? 19.409 -14.246 -4.696 1.00 61.34 90 ALA A O 1
ATOM 653 N N 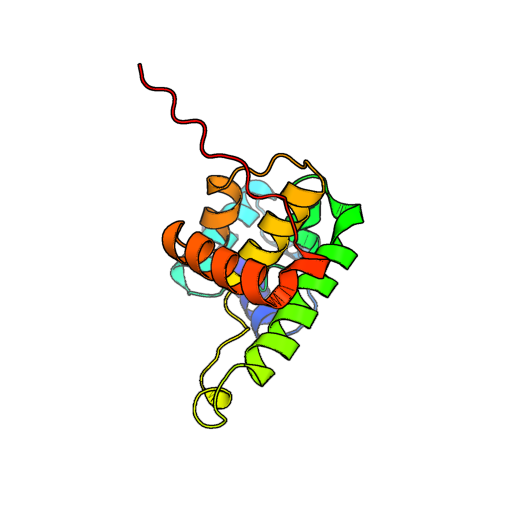. GLN A 1 91 ? 18.937 -13.322 -6.675 1.00 62.59 91 GLN A N 1
ATOM 654 C CA . GLN A 1 91 ? 18.212 -12.175 -6.115 1.00 62.59 91 GLN A CA 1
ATOM 655 C C . GLN A 1 91 ? 16.718 -12.442 -5.907 1.00 62.59 91 GLN A C 1
ATOM 657 O O . GLN A 1 91 ? 16.113 -11.767 -5.080 1.00 62.59 91 GLN A O 1
ATOM 662 N N . GLN A 1 92 ? 16.124 -13.440 -6.574 1.00 63.25 92 GLN A N 1
ATOM 663 C CA . GLN A 1 92 ? 14.699 -13.780 -6.416 1.00 63.25 92 GLN A CA 1
ATOM 664 C C . GLN A 1 92 ? 14.303 -14.043 -4.952 1.00 63.25 92 GLN A C 1
ATOM 666 O O . GLN A 1 92 ? 13.197 -13.700 -4.542 1.00 63.25 92 GLN A O 1
ATOM 671 N N . ARG A 1 93 ? 15.218 -14.601 -4.146 1.00 58.06 93 ARG A N 1
ATOM 672 C CA . ARG A 1 93 ? 15.002 -14.891 -2.716 1.00 58.06 93 ARG A CA 1
ATOM 673 C C . ARG A 1 93 ? 15.111 -13.668 -1.800 1.00 58.06 93 ARG A C 1
ATOM 675 O O . ARG A 1 93 ? 14.654 -13.730 -0.665 1.00 58.06 93 ARG A O 1
ATOM 682 N N . HIS A 1 94 ? 15.705 -12.577 -2.277 1.00 59.91 94 HIS A N 1
ATOM 683 C CA . HIS A 1 94 ? 15.945 -11.362 -1.492 1.00 59.91 94 HIS A CA 1
ATOM 684 C C . HIS A 1 94 ? 14.924 -10.249 -1.763 1.00 59.91 94 HIS A C 1
ATOM 686 O O . HIS A 1 94 ? 14.978 -9.198 -1.127 1.00 59.91 94 HIS A O 1
ATOM 692 N N . VAL A 1 95 ? 13.987 -10.454 -2.694 1.00 65.81 95 VAL A N 1
ATOM 693 C CA . VAL A 1 95 ? 12.956 -9.457 -2.994 1.00 65.81 95 VAL A CA 1
ATOM 694 C C . VAL A 1 95 ? 11.795 -9.593 -2.015 1.00 65.81 95 VAL A C 1
ATOM 696 O O . VAL A 1 95 ? 10.981 -10.511 -2.108 1.00 65.81 95 VAL A O 1
ATOM 699 N N . ASP A 1 96 ? 11.673 -8.625 -1.110 1.00 71.38 96 ASP A N 1
ATOM 700 C CA . ASP A 1 96 ? 10.512 -8.512 -0.230 1.00 71.38 96 ASP A CA 1
ATOM 701 C C . ASP A 1 96 ? 9.342 -7.805 -0.937 1.00 71.38 96 ASP A C 1
ATOM 703 O O . ASP A 1 96 ? 9.213 -6.580 -0.927 1.00 71.38 96 ASP A O 1
ATOM 707 N N . PHE A 1 97 ? 8.446 -8.591 -1.536 1.00 70.12 97 PHE A N 1
ATOM 708 C CA . PHE A 1 97 ? 7.194 -8.097 -2.122 1.00 70.12 97 PHE A CA 1
ATOM 709 C C . PHE A 1 97 ? 6.126 -7.692 -1.089 1.00 70.12 97 PHE A C 1
ATOM 711 O O . PHE A 1 97 ? 5.017 -7.310 -1.484 1.00 70.12 97 PHE A O 1
ATOM 718 N N . GLY A 1 98 ? 6.415 -7.815 0.209 1.00 66.75 98 GLY A N 1
ATOM 719 C CA . GLY A 1 98 ? 5.582 -7.338 1.310 1.00 66.75 98 GLY A CA 1
ATOM 720 C C . GLY A 1 98 ? 5.670 -5.827 1.519 1.00 66.75 98 GLY A C 1
ATOM 721 O O . GLY A 1 98 ? 4.796 -5.254 2.170 1.00 66.75 98 GLY A O 1
ATOM 722 N N . ARG A 1 99 ? 6.668 -5.156 0.923 1.00 75.38 99 ARG A N 1
ATOM 723 C CA . ARG A 1 99 ? 6.830 -3.706 1.062 1.00 75.38 99 ARG A CA 1
ATOM 724 C C . ARG A 1 99 ? 5.623 -2.944 0.482 1.00 75.38 99 ARG A C 1
ATOM 726 O O . ARG A 1 99 ? 5.289 -3.123 -0.696 1.00 75.38 99 ARG A O 1
ATOM 733 N N . PRO A 1 100 ? 5.021 -2.008 1.241 1.00 79.50 100 PRO A N 1
ATOM 734 C CA . PRO A 1 100 ? 3.833 -1.265 0.811 1.00 79.50 100 PRO A CA 1
ATOM 735 C C . PRO A 1 100 ? 4.089 -0.351 -0.399 1.00 79.50 100 PRO A C 1
ATOM 737 O O . PRO A 1 100 ? 3.149 0.018 -1.101 1.00 79.50 100 PRO A O 1
ATOM 740 N N . VAL A 1 101 ? 5.357 -0.046 -0.705 1.00 84.00 101 VAL A N 1
ATOM 741 C CA . VAL A 1 101 ? 5.778 0.721 -1.891 1.00 84.00 101 VAL A CA 1
ATOM 742 C C . VAL A 1 101 ? 5.268 0.119 -3.205 1.00 84.00 101 VAL A C 1
ATOM 744 O O . VAL A 1 101 ? 4.857 0.858 -4.098 1.00 84.00 101 VAL A O 1
ATOM 747 N N . PHE A 1 102 ? 5.230 -1.213 -3.329 1.00 86.50 102 PHE A N 1
ATOM 748 C CA . PHE A 1 102 ? 4.771 -1.864 -4.559 1.00 86.50 102 PHE A CA 1
ATOM 749 C C . PHE A 1 102 ? 3.262 -1.726 -4.738 1.00 86.50 102 PHE A C 1
ATOM 751 O O . PHE A 1 102 ? 2.786 -1.482 -5.847 1.00 86.50 102 PHE A O 1
ATOM 758 N N . LEU A 1 103 ? 2.509 -1.827 -3.642 1.00 87.19 103 LEU A N 1
ATOM 759 C CA . LEU A 1 103 ? 1.074 -1.583 -3.660 1.00 87.19 103 LEU A CA 1
ATOM 760 C C . LEU A 1 103 ? 0.771 -0.115 -3.985 1.00 87.19 103 LEU A C 1
ATOM 762 O O . LEU A 1 103 ? -0.088 0.154 -4.824 1.00 87.19 103 LEU A O 1
ATOM 766 N N . ALA A 1 104 ? 1.500 0.819 -3.366 1.00 87.75 104 ALA A N 1
ATOM 767 C CA . ALA A 1 104 ? 1.373 2.249 -3.626 1.00 87.75 104 ALA A CA 1
ATOM 768 C C . ALA A 1 104 ? 1.632 2.578 -5.102 1.00 87.75 104 ALA A C 1
ATOM 770 O O . ALA A 1 104 ? 0.857 3.310 -5.713 1.00 87.75 104 ALA A O 1
ATOM 771 N N . ALA A 1 105 ? 2.680 1.996 -5.695 1.00 89.38 105 ALA A N 1
ATOM 772 C CA . ALA A 1 105 ? 3.013 2.178 -7.104 1.00 89.38 105 ALA A CA 1
ATOM 773 C C . ALA A 1 105 ? 1.923 1.621 -8.033 1.00 89.38 105 ALA A C 1
ATOM 775 O O . ALA A 1 105 ? 1.468 2.330 -8.932 1.00 89.38 105 ALA A O 1
ATOM 776 N N . ALA A 1 106 ? 1.449 0.393 -7.785 1.00 89.44 106 ALA A N 1
ATOM 777 C CA . ALA A 1 106 ? 0.366 -0.213 -8.563 1.00 89.44 106 ALA A CA 1
ATOM 778 C C . ALA A 1 106 ? -0.913 0.628 -8.500 1.00 89.44 106 ALA A C 1
ATOM 780 O O . ALA A 1 106 ? -1.513 0.939 -9.531 1.00 89.44 106 ALA A O 1
ATOM 781 N N . PHE A 1 107 ? -1.300 1.042 -7.292 1.00 89.75 107 PHE A N 1
ATOM 782 C CA . PHE A 1 107 ? -2.455 1.899 -7.068 1.00 89.75 107 PHE A CA 1
ATOM 783 C C . PHE A 1 107 ? -2.313 3.231 -7.808 1.00 89.75 107 PHE A C 1
ATOM 785 O O . PHE A 1 107 ? -3.196 3.612 -8.572 1.00 89.75 107 PHE A O 1
ATOM 792 N N . TYR A 1 108 ? -1.182 3.912 -7.630 1.00 88.81 108 TYR A N 1
ATOM 793 C CA . TYR A 1 108 ? -0.927 5.219 -8.222 1.00 88.81 108 TYR A CA 1
ATOM 794 C C . TYR A 1 108 ? -0.955 5.180 -9.756 1.00 88.81 108 TYR A C 1
ATOM 796 O O . TYR A 1 108 ? -1.548 6.056 -10.389 1.00 88.81 108 TYR A O 1
ATOM 804 N N . LEU A 1 109 ? -0.366 4.153 -10.373 1.00 88.00 109 LEU A N 1
ATOM 805 C CA . LEU A 1 109 ? -0.364 4.007 -11.828 1.00 88.00 109 LEU A CA 1
ATOM 806 C C . LEU A 1 109 ? -1.757 3.682 -12.387 1.00 88.00 109 LEU A C 1
ATOM 808 O O . LEU A 1 109 ? -2.188 4.299 -13.362 1.00 88.00 109 LEU A O 1
ATOM 812 N N . VAL A 1 110 ? -2.499 2.772 -11.750 1.00 87.88 110 VAL A N 1
ATOM 813 C CA . VAL A 1 110 ? -3.878 2.452 -12.157 1.00 87.88 110 VAL A CA 1
ATOM 814 C C . VAL A 1 110 ? -4.796 3.659 -11.971 1.00 87.88 110 VAL A C 1
ATOM 816 O O . VAL A 1 110 ? -5.593 3.968 -12.859 1.00 87.88 110 VAL A O 1
ATOM 819 N N . ALA A 1 111 ? -4.655 4.389 -10.866 1.00 86.69 111 ALA A N 1
ATOM 820 C CA . ALA A 1 111 ? -5.420 5.599 -10.605 1.00 86.69 111 ALA A CA 1
ATOM 821 C C . ALA A 1 111 ? -5.146 6.683 -11.658 1.00 86.69 111 ALA A C 1
ATOM 823 O O . ALA A 1 111 ? -6.092 7.270 -12.185 1.00 86.69 111 ALA A O 1
ATOM 824 N N . ARG A 1 112 ? -3.880 6.879 -12.065 1.00 85.69 112 ARG A N 1
ATOM 825 C CA . ARG A 1 112 ? -3.537 7.772 -13.188 1.00 85.69 112 ARG A CA 1
ATOM 826 C C . ARG A 1 112 ? -4.193 7.335 -14.495 1.00 85.69 112 ARG A C 1
ATOM 828 O O . ARG A 1 112 ? -4.757 8.183 -15.183 1.00 85.69 112 ARG A O 1
ATOM 835 N N . LYS A 1 113 ? -4.176 6.037 -14.817 1.00 83.62 113 LYS A N 1
ATOM 836 C CA . LYS A 1 11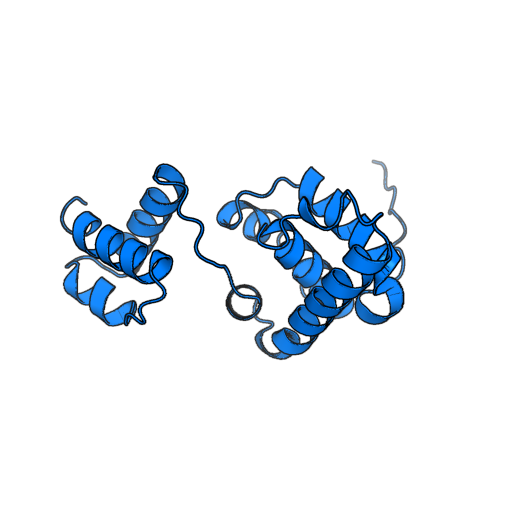3 ? -4.806 5.487 -16.034 1.00 83.62 113 LYS A CA 1
ATOM 837 C C . LYS A 1 113 ? -6.316 5.715 -16.041 1.00 83.62 113 LYS A C 1
ATOM 839 O O . LYS A 1 113 ? -6.908 5.973 -17.084 1.00 83.62 113 LYS A O 1
ATOM 844 N N . LYS A 1 114 ? -6.939 5.655 -14.864 1.00 82.06 114 LYS A N 1
ATOM 845 C CA . LYS A 1 114 ? -8.375 5.883 -14.657 1.00 82.06 114 LYS A CA 1
ATOM 846 C C . LYS A 1 114 ? -8.740 7.349 -14.388 1.00 82.06 114 LYS A C 1
ATOM 848 O O . LYS A 1 114 ? -9.899 7.623 -14.108 1.00 82.06 114 LYS A O 1
ATOM 853 N N . LYS A 1 115 ? -7.788 8.287 -14.511 1.00 80.62 115 LYS A N 1
ATOM 854 C CA . LYS A 1 115 ? -7.974 9.733 -14.264 1.00 80.62 115 LYS A CA 1
ATOM 855 C C . LYS A 1 115 ? -8.492 10.063 -12.853 1.00 80.62 115 LYS A C 1
ATOM 857 O O . LYS A 1 115 ? -9.121 11.096 -12.650 1.00 80.62 115 LYS A O 1
ATOM 862 N N . VAL A 1 116 ? -8.200 9.211 -11.872 1.00 82.00 116 VAL A N 1
ATOM 863 C CA . VAL A 1 116 ? -8.523 9.455 -10.463 1.00 82.00 116 VAL A CA 1
ATOM 864 C C . VAL A 1 116 ? -7.471 10.395 -9.876 1.00 82.00 116 VAL A C 1
ATOM 866 O O . VAL A 1 116 ? -6.268 10.154 -10.003 1.00 82.00 116 VAL A O 1
ATOM 869 N N . ALA A 1 117 ? -7.917 11.478 -9.238 1.00 78.94 117 ALA A N 1
ATOM 870 C CA . ALA A 1 117 ? -7.031 12.395 -8.535 1.00 78.94 117 ALA A CA 1
ATOM 871 C C . ALA A 1 117 ? -6.498 11.722 -7.261 1.00 78.94 117 ALA A C 1
ATOM 873 O O . ALA A 1 117 ? -7.254 11.424 -6.340 1.00 78.94 117 ALA A O 1
ATOM 874 N N . VAL A 1 118 ? -5.189 11.478 -7.217 1.00 83.69 118 VAL A N 1
ATOM 875 C CA . VAL A 1 118 ? -4.514 10.882 -6.060 1.00 83.69 118 VAL A CA 1
ATOM 876 C C . VAL A 1 118 ? -3.559 11.900 -5.468 1.00 83.69 118 VAL A C 1
ATOM 878 O O . VAL A 1 118 ? -2.590 12.311 -6.109 1.00 83.69 118 VAL A O 1
ATOM 881 N N . ASP A 1 119 ? -3.834 12.283 -4.228 1.00 84.69 119 ASP A N 1
ATOM 882 C CA . ASP A 1 119 ? -2.909 13.047 -3.404 1.00 84.69 119 ASP A CA 1
ATOM 883 C C . ASP A 1 119 ? -1.747 12.138 -2.976 1.00 84.69 119 ASP A C 1
ATOM 885 O O . ASP A 1 119 ? -1.928 11.163 -2.241 1.00 84.69 119 ASP A O 1
ATOM 889 N N . ARG A 1 120 ? -0.545 12.441 -3.480 1.00 80.00 120 ARG A N 1
ATOM 890 C CA . ARG A 1 120 ? 0.656 11.635 -3.231 1.00 80.00 120 ARG A CA 1
ATOM 891 C C . ARG A 1 120 ? 1.075 11.665 -1.766 1.00 80.00 120 ARG A C 1
ATOM 893 O O . ARG A 1 120 ? 1.571 10.654 -1.290 1.00 80.00 120 ARG A O 1
ATOM 900 N N . VAL A 1 121 ? 0.871 12.775 -1.058 1.00 78.31 121 VAL A N 1
ATOM 901 C CA . VAL A 1 121 ? 1.244 12.885 0.360 1.00 78.31 121 VAL A CA 1
ATOM 902 C C . VAL A 1 121 ? 0.338 11.977 1.184 1.00 78.31 121 VAL A C 1
ATOM 904 O O . VAL A 1 121 ? 0.818 11.124 1.924 1.00 78.31 121 VAL A O 1
ATOM 907 N N . LYS A 1 122 ? -0.976 12.036 0.933 1.00 78.06 122 LYS A N 1
ATOM 908 C CA . LYS A 1 122 ? -1.960 11.171 1.608 1.00 78.06 122 LYS A CA 1
ATOM 909 C C . LYS A 1 122 ? -1.791 9.684 1.303 1.00 78.06 122 LYS A C 1
ATOM 911 O O . LYS A 1 122 ? -2.190 8.861 2.117 1.00 78.06 122 LYS A O 1
ATOM 916 N N . LEU A 1 123 ? -1.234 9.334 0.142 1.00 82.25 123 LEU A N 1
ATOM 917 C CA . LEU A 1 123 ? -0.916 7.946 -0.199 1.00 82.25 123 LEU A CA 1
ATOM 918 C C . LEU A 1 123 ? 0.336 7.452 0.540 1.00 82.25 123 LEU A C 1
ATOM 920 O O . LEU A 1 123 ? 0.386 6.298 0.951 1.00 82.25 123 LEU A O 1
ATOM 924 N N . LEU A 1 124 ? 1.351 8.305 0.670 1.00 80.62 124 LEU A N 1
ATOM 925 C CA . LEU A 1 124 ? 2.683 7.925 1.140 1.00 80.62 124 LEU A CA 1
ATOM 926 C C . LEU A 1 124 ? 2.825 7.944 2.661 1.00 80.62 124 LEU A C 1
ATOM 928 O O . LEU A 1 124 ? 3.392 7.004 3.221 1.00 80.62 124 LEU A O 1
ATOM 932 N N . ASP A 1 125 ? 2.264 8.956 3.321 1.00 74.19 125 ASP A N 1
ATOM 933 C CA . ASP A 1 125 ? 2.317 9.131 4.775 1.00 74.19 125 ASP A CA 1
ATOM 934 C C . ASP A 1 125 ? 1.864 7.891 5.569 1.00 74.19 125 ASP A C 1
ATOM 936 O O . ASP A 1 125 ? 2.610 7.448 6.447 1.00 74.19 125 ASP A O 1
ATOM 940 N N . PRO A 1 126 ? 0.695 7.274 5.286 1.00 68.38 126 PRO A N 1
ATOM 941 C CA . PRO A 1 126 ? 0.251 6.096 6.030 1.00 68.38 126 PRO A CA 1
ATOM 942 C C . PRO A 1 126 ? 1.056 4.834 5.699 1.00 68.38 126 PRO A C 1
ATOM 944 O O . PRO A 1 126 ? 1.062 3.894 6.489 1.00 68.38 126 PRO A O 1
ATOM 947 N N . LEU A 1 127 ? 1.729 4.802 4.545 1.00 73.06 127 LEU A N 1
ATOM 948 C CA . LEU A 1 127 ? 2.527 3.660 4.101 1.00 73.06 127 LEU A CA 1
ATOM 949 C C . LEU A 1 127 ? 3.991 3.751 4.552 1.00 73.06 127 LEU A C 1
ATOM 951 O O . LEU A 1 127 ? 4.724 2.774 4.408 1.00 73.06 127 LEU A O 1
ATOM 955 N N . GLY A 1 128 ? 4.423 4.904 5.080 1.00 74.00 128 GLY A N 1
ATOM 956 C CA . GLY A 1 128 ? 5.815 5.148 5.461 1.00 74.00 128 GLY A CA 1
ATOM 957 C C . GLY A 1 128 ? 6.781 5.079 4.275 1.00 74.00 128 GLY A C 1
ATOM 958 O O . GLY A 1 128 ? 7.937 4.708 4.448 1.00 74.00 128 GLY A O 1
ATOM 959 N N . VAL A 1 129 ? 6.298 5.377 3.067 1.00 79.44 129 VAL A N 1
ATOM 960 C CA . VAL A 1 129 ? 7.066 5.279 1.818 1.00 79.44 129 VAL A CA 1
ATOM 961 C C . VAL A 1 129 ? 7.505 6.672 1.391 1.00 79.44 129 VAL A C 1
ATOM 963 O O . VAL A 1 129 ? 6.717 7.613 1.414 1.00 79.44 129 VAL A O 1
ATOM 966 N N . THR A 1 130 ? 8.748 6.825 0.946 1.00 81.81 130 THR A N 1
ATOM 967 C CA . THR A 1 130 ? 9.226 8.111 0.423 1.00 81.81 130 THR A CA 1
ATOM 968 C C . THR A 1 130 ? 8.806 8.329 -1.034 1.00 81.81 130 THR A C 1
ATOM 970 O O . THR A 1 130 ? 8.595 7.391 -1.808 1.00 81.81 130 THR A O 1
ATOM 973 N N . ALA A 1 131 ? 8.732 9.592 -1.463 1.00 81.38 131 ALA A N 1
ATOM 974 C CA . ALA A 1 131 ? 8.422 9.919 -2.855 1.00 81.38 131 ALA A CA 1
ATOM 975 C C . ALA A 1 131 ? 9.448 9.334 -3.847 1.00 81.38 131 ALA A C 1
ATOM 977 O O . ALA A 1 131 ? 9.074 8.949 -4.956 1.00 81.38 131 ALA A O 1
ATOM 978 N N . ALA A 1 132 ? 10.719 9.235 -3.442 1.00 81.94 132 ALA A N 1
ATOM 979 C CA . ALA A 1 132 ? 11.785 8.635 -4.241 1.00 81.94 132 ALA A CA 1
ATOM 980 C C . ALA A 1 132 ? 11.568 7.126 -4.437 1.00 81.94 132 ALA A C 1
ATOM 982 O O . ALA A 1 132 ? 11.608 6.640 -5.568 1.00 81.94 132 ALA A O 1
ATOM 983 N N . GLU A 1 133 ? 11.247 6.400 -3.362 1.00 83.38 133 GLU A N 1
ATOM 984 C CA . GLU A 1 133 ? 10.936 4.968 -3.427 1.00 83.38 133 GLU A CA 1
ATOM 985 C C . GLU A 1 133 ? 9.703 4.693 -4.290 1.00 83.38 133 GLU A C 1
ATOM 987 O O . GLU A 1 133 ? 9.710 3.775 -5.113 1.00 83.38 133 GLU A O 1
ATOM 992 N N . LEU A 1 134 ? 8.661 5.522 -4.159 1.00 86.62 134 LEU A N 1
ATOM 993 C CA . LEU A 1 134 ? 7.479 5.427 -5.012 1.00 86.62 134 LEU A CA 1
ATOM 994 C C . LEU A 1 134 ? 7.830 5.665 -6.482 1.00 86.62 134 LEU A C 1
ATOM 996 O O . LEU A 1 134 ? 7.373 4.910 -7.339 1.00 86.62 134 LEU A O 1
ATOM 1000 N N . ALA A 1 135 ? 8.620 6.695 -6.792 1.00 85.25 135 ALA A N 1
ATOM 1001 C CA . ALA A 1 135 ? 9.017 7.007 -8.163 1.00 85.25 135 ALA A CA 1
ATOM 1002 C C . ALA A 1 135 ? 9.810 5.855 -8.797 1.00 85.25 135 ALA A C 1
ATOM 1004 O O . ALA A 1 135 ? 9.513 5.455 -9.925 1.00 85.25 135 ALA A O 1
ATOM 1005 N N . GLN A 1 136 ? 10.755 5.275 -8.053 1.00 85.06 136 GLN A N 1
ATOM 1006 C CA . GLN A 1 136 ? 11.543 4.129 -8.499 1.00 85.06 136 GLN A CA 1
ATOM 1007 C C . GLN A 1 136 ? 10.667 2.889 -8.729 1.00 85.06 136 GLN A C 1
ATOM 1009 O O . GLN A 1 136 ? 10.766 2.246 -9.777 1.00 85.06 136 GLN A O 1
ATOM 1014 N N . ALA A 1 137 ? 9.757 2.579 -7.800 1.00 86.00 137 ALA A N 1
ATOM 1015 C CA . ALA A 1 137 ? 8.824 1.465 -7.953 1.00 86.00 137 ALA A CA 1
ATOM 1016 C C . ALA A 1 137 ? 7.849 1.680 -9.122 1.00 86.00 137 ALA A C 1
ATOM 1018 O O . ALA A 1 137 ? 7.561 0.743 -9.864 1.00 86.00 137 ALA A O 1
ATOM 1019 N N . CYS A 1 138 ? 7.385 2.915 -9.337 1.00 86.00 138 CYS A N 1
ATOM 1020 C CA . CYS A 1 138 ? 6.541 3.265 -10.477 1.00 86.00 138 CYS A CA 1
ATOM 1021 C C . CYS A 1 138 ? 7.278 3.097 -11.808 1.00 86.00 138 CYS A C 1
ATOM 1023 O O . CYS A 1 138 ? 6.693 2.568 -12.746 1.00 86.00 138 CYS A O 1
ATOM 1025 N N . ALA A 1 139 ? 8.542 3.522 -11.900 1.00 85.50 139 ALA A N 1
ATOM 1026 C CA . ALA A 1 139 ? 9.350 3.355 -13.107 1.00 85.50 139 ALA A CA 1
ATOM 1027 C C . ALA A 1 139 ? 9.574 1.869 -13.430 1.00 85.50 139 ALA A C 1
ATOM 1029 O O . ALA A 1 139 ? 9.331 1.437 -14.554 1.00 85.50 139 ALA A O 1
ATOM 1030 N N . SER A 1 140 ? 9.945 1.071 -12.422 1.00 84.94 140 SER A N 1
ATOM 1031 C CA . SER A 1 140 ? 10.097 -0.383 -12.563 1.00 84.94 140 SER A CA 1
ATOM 1032 C C . SER A 1 140 ? 8.799 -1.048 -13.038 1.00 84.94 140 SER A C 1
ATOM 1034 O O . SER A 1 140 ? 8.789 -1.816 -14.001 1.00 84.94 140 SER A O 1
ATOM 1036 N N . MET A 1 141 ? 7.672 -0.708 -12.405 1.00 86.94 141 MET A N 1
ATOM 1037 C CA . MET A 1 141 ? 6.373 -1.290 -12.735 1.00 86.94 141 MET A CA 1
ATOM 1038 C C . MET A 1 141 ? 5.850 -0.833 -14.098 1.00 86.94 141 MET A C 1
ATOM 1040 O O . MET A 1 141 ? 5.265 -1.637 -14.817 1.00 86.94 141 MET A O 1
ATOM 1044 N N . ALA A 1 142 ? 6.095 0.416 -14.495 1.00 84.44 142 ALA A N 1
ATOM 1045 C CA . ALA A 1 142 ? 5.749 0.911 -15.824 1.00 84.44 142 ALA A CA 1
ATOM 1046 C C . ALA A 1 142 ? 6.534 0.191 -16.930 1.00 84.44 142 ALA A C 1
ATOM 1048 O O . ALA A 1 142 ? 5.950 -0.135 -17.959 1.00 84.44 142 ALA A O 1
ATOM 1049 N N . ASN A 1 143 ? 7.814 -0.114 -16.700 1.00 82.62 143 ASN A N 1
ATOM 1050 C CA . ASN A 1 143 ? 8.641 -0.842 -17.663 1.00 82.62 143 ASN A CA 1
ATOM 1051 C C . ASN A 1 143 ? 8.199 -2.305 -17.814 1.00 82.62 143 ASN A C 1
ATOM 1053 O O . ASN A 1 143 ? 8.082 -2.805 -18.928 1.00 82.62 143 ASN A O 1
ATOM 1057 N N . LEU A 1 144 ? 7.919 -2.991 -16.701 1.00 81.69 144 LEU A N 1
ATOM 1058 C CA . LEU A 1 144 ? 7.572 -4.417 -16.715 1.00 81.69 144 LEU A CA 1
ATOM 1059 C C . LEU A 1 144 ? 6.094 -4.692 -17.015 1.00 81.69 144 LEU A C 1
ATOM 1061 O O . LEU A 1 144 ? 5.754 -5.784 -17.467 1.00 81.69 144 LEU A O 1
ATOM 1065 N N . CYS A 1 145 ? 5.195 -3.751 -16.729 1.00 81.75 145 CYS A N 1
ATOM 1066 C CA . CYS A 1 145 ? 3.741 -3.925 -16.831 1.00 81.75 145 CYS A CA 1
ATOM 1067 C C . CYS A 1 145 ? 3.068 -2.848 -17.695 1.00 81.75 145 CYS A C 1
ATOM 1069 O O . CYS A 1 145 ? 1.923 -2.478 -17.432 1.00 81.75 145 CYS A O 1
ATOM 1071 N N . HIS A 1 146 ? 3.755 -2.335 -18.721 1.00 76.69 146 HIS A N 1
ATOM 1072 C CA . HIS A 1 146 ? 3.254 -1.257 -19.585 1.00 76.69 146 HIS A CA 1
ATOM 1073 C C . HIS A 1 146 ? 1.848 -1.521 -20.166 1.00 76.69 146 HIS A C 1
ATOM 1075 O O . HIS A 1 146 ? 1.038 -0.611 -20.289 1.00 76.69 146 HIS A O 1
ATOM 1081 N N . ASP A 1 147 ? 1.504 -2.767 -20.467 1.00 76.38 147 ASP A N 1
ATOM 1082 C CA . ASP A 1 147 ? 0.172 -3.201 -20.910 1.00 76.38 147 ASP A CA 1
ATOM 1083 C C . ASP A 1 147 ? -0.937 -2.939 -19.869 1.00 76.38 147 ASP A C 1
ATOM 1085 O O . ASP A 1 147 ? -2.038 -2.480 -20.194 1.00 76.38 147 ASP A O 1
ATOM 1089 N N . LEU A 1 148 ? -0.644 -3.162 -18.587 1.00 72.12 148 LEU A N 1
ATOM 1090 C CA . LEU A 1 148 ? -1.616 -3.023 -17.501 1.00 72.12 148 LEU A CA 1
ATOM 1091 C C . LEU A 1 148 ? -1.662 -1.600 -16.947 1.00 72.12 148 LEU A C 1
ATOM 1093 O O . LEU A 1 148 ? -2.750 -1.047 -16.745 1.00 72.12 148 LEU A O 1
ATOM 1097 N N . VAL A 1 149 ? -0.492 -0.988 -16.757 1.00 70.50 149 VAL A N 1
ATOM 1098 C CA . VAL A 1 149 ? -0.332 0.323 -16.111 1.00 70.50 149 VAL A CA 1
ATOM 1099 C C . VAL A 1 149 ? -0.059 1.474 -17.074 1.00 70.50 149 VAL A C 1
ATOM 1101 O O . VAL A 1 149 ? -0.009 2.616 -16.620 1.00 70.50 149 VAL A O 1
ATOM 1104 N N . GLY A 1 150 ? 0.072 1.193 -18.375 1.00 57.81 150 GLY A N 1
ATOM 1105 C CA . GLY A 1 150 ? 0.359 2.158 -19.436 1.00 57.81 150 GLY A CA 1
ATOM 1106 C C . GLY A 1 150 ? -0.521 3.392 -19.342 1.00 57.81 150 GLY A C 1
ATOM 1107 O O . GLY A 1 150 ? -1.676 3.403 -19.767 1.00 57.81 150 GLY A O 1
ATOM 1108 N N . CYS A 1 151 ? 0.048 4.419 -18.728 1.00 51.72 151 CYS A N 1
ATOM 1109 C CA . CYS A 1 151 ? -0.346 5.797 -18.887 1.00 51.72 151 CYS A CA 1
ATOM 1110 C C . CYS A 1 151 ? 0.635 6.346 -19.906 1.00 51.72 151 CYS A C 1
ATOM 1112 O O . CYS A 1 151 ? 1.841 6.186 -19.706 1.00 51.72 151 CYS A O 1
ATOM 1114 N N . GLU A 1 152 ? 0.146 6.997 -20.958 1.00 44.03 152 GLU A N 1
ATOM 1115 C CA . GLU A 1 152 ? 1.031 7.739 -21.851 1.00 44.03 152 GLU A CA 1
ATOM 1116 C C . GLU A 1 152 ? 1.999 8.603 -21.029 1.00 44.03 152 GLU A C 1
ATOM 1118 O O . GLU A 1 152 ? 1.600 9.145 -19.981 1.00 44.03 152 GLU A O 1
ATOM 1123 N N . PRO A 1 153 ? 3.272 8.729 -21.448 1.00 39.91 153 PRO A N 1
ATOM 1124 C CA . PRO A 1 153 ? 4.206 9.613 -20.782 1.00 39.91 153 PRO A CA 1
ATOM 1125 C C . PRO A 1 153 ? 3.610 11.018 -20.831 1.00 39.91 153 PRO A C 1
ATOM 1127 O O . PRO A 1 153 ? 3.601 11.681 -21.865 1.00 39.91 153 PRO A O 1
ATOM 1130 N N . ARG A 1 154 ? 3.057 11.474 -19.702 1.00 40.53 154 ARG A N 1
ATOM 1131 C CA . ARG A 1 154 ? 2.567 12.844 -19.568 1.00 40.53 154 ARG A CA 1
ATOM 1132 C C . ARG A 1 154 ? 3.793 13.729 -19.761 1.00 40.53 154 ARG A C 1
ATOM 1134 O O . ARG A 1 154 ? 4.627 13.796 -18.855 1.00 40.53 154 ARG A O 1
ATOM 1141 N N . LYS A 1 155 ? 3.912 14.321 -20.958 1.00 34.03 155 LYS A N 1
ATOM 1142 C CA . LYS A 1 155 ? 4.888 15.355 -21.325 1.00 34.03 155 LYS A CA 1
ATOM 1143 C C . LYS A 1 155 ? 5.098 16.224 -20.089 1.00 34.03 155 LYS A C 1
ATOM 1145 O O . LYS A 1 155 ? 4.122 16.761 -19.557 1.00 34.03 155 LYS A O 1
ATOM 1150 N N . ARG A 1 156 ? 6.335 16.292 -19.586 1.00 37.78 156 ARG A N 1
ATOM 1151 C CA . ARG A 1 156 ? 6.700 17.285 -18.573 1.00 37.78 156 ARG A CA 1
ATOM 1152 C C . ARG A 1 156 ? 6.287 18.627 -19.173 1.00 37.78 156 ARG A C 1
ATOM 1154 O O . ARG A 1 156 ? 6.872 19.033 -20.171 1.00 37.78 156 ARG A O 1
ATOM 1161 N N . ARG A 1 157 ? 5.241 19.262 -18.642 1.00 34.12 157 ARG A N 1
ATOM 1162 C CA . ARG A 1 157 ? 5.077 20.696 -18.852 1.00 34.12 157 ARG A CA 1
ATOM 1163 C C . ARG A 1 157 ? 6.187 21.331 -18.033 1.00 34.12 157 ARG A C 1
ATOM 1165 O O . ARG A 1 157 ? 6.103 21.393 -16.812 1.00 34.12 157 ARG A O 1
ATOM 1172 N N . ALA A 1 158 ? 7.286 21.601 -18.724 1.00 43.34 158 ALA A N 1
ATOM 1173 C CA . ALA A 1 158 ? 8.120 22.734 -18.406 1.00 43.34 158 ALA A CA 1
ATOM 1174 C C . ALA A 1 158 ? 7.272 23.976 -18.693 1.00 43.34 158 ALA A C 1
ATOM 1176 O O . ALA A 1 158 ? 6.841 24.151 -19.826 1.00 43.34 158 ALA A O 1
ATOM 1177 N N . GLU A 1 159 ? 6.978 24.723 -17.642 1.00 40.31 159 GLU A N 1
ATOM 1178 C CA . GLU A 1 159 ? 6.498 26.109 -17.582 1.00 40.31 159 GLU A CA 1
ATOM 1179 C C . GLU A 1 159 ? 7.012 26.507 -16.178 1.00 40.31 159 GLU A C 1
ATOM 1181 O O . GLU A 1 159 ? 6.466 26.032 -15.186 1.00 40.31 159 GLU A O 1
ATOM 1186 N N . GLU A 1 160 ? 8.240 27.003 -15.969 1.00 35.09 160 GLU A N 1
ATOM 1187 C CA . GLU A 1 160 ? 8.824 28.282 -16.418 1.00 35.09 160 GLU A CA 1
ATOM 1188 C C . GLU A 1 160 ? 7.833 29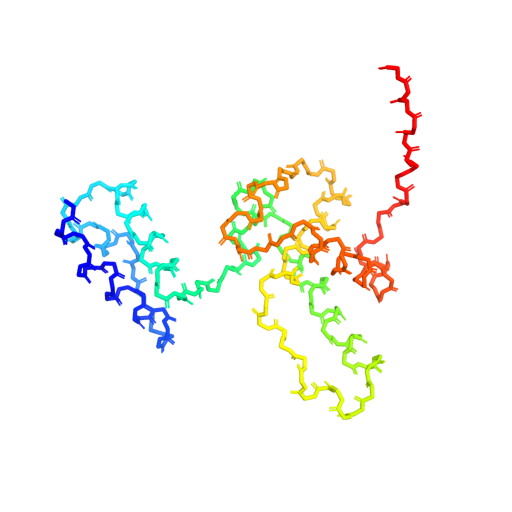.447 -16.326 1.00 35.09 160 GLU A C 1
ATOM 1190 O O . GLU A 1 160 ? 7.145 29.754 -17.297 1.00 35.09 160 GLU A O 1
ATOM 1195 N N . LEU A 1 161 ? 7.753 30.041 -15.125 1.00 34.38 161 LEU A N 1
ATOM 1196 C CA . LEU A 1 161 ? 7.920 31.476 -14.828 1.00 34.38 161 LEU A CA 1
ATOM 1197 C C . LEU A 1 161 ? 7.919 31.701 -13.308 1.00 34.38 161 LEU A C 1
ATOM 1199 O O . LEU A 1 161 ? 6.974 31.226 -12.638 1.00 34.38 161 LEU A O 1
#

Sequence (161 aa):
GELCKGAACMELACMTLGVAVDAAQVARFSGVGERVYRNAKAALQKVLGVTSKTTARELCVQFGCAGHEPAVRAALAAYKDRFVRSLPAAQQRHVDFGRPVFLAAAFYLVARKKKVAVDRVKLLDPLGVTAAELAQACASMANLCHDLVGCEPRKRRAEEL

Radius of gyration: 18.24 Å; chains: 1; bounding box: 37×48×50 Å

Secondary structure (DSSP, 8-state):
--HHHHHHHHHHHHHHHT----HHHHHHHTTS-HHHHHHHHHHHHHHHT------HHHHHHHTT-GGGHHHHHHHHHHHHHHHHHHS-HHHHTT--TT-HHHHHHHHHHHHHHTT----HHHHHGGGT--HHHHHHHHHHHHHH-HHHH------------